Protein AF-A0A7S1F048-F1 (afdb_monomer)

Structure (mmCIF, N/CA/C/O backbone):
data_AF-A0A7S1F048-F1
#
_entry.id   AF-A0A7S1F048-F1
#
loop_
_atom_site.group_PDB
_atom_site.id
_atom_site.type_symbol
_atom_site.label_atom_id
_atom_site.label_alt_id
_atom_site.label_comp_id
_atom_site.label_asym_id
_atom_site.label_entity_id
_atom_site.label_seq_id
_atom_site.pdbx_PDB_ins_code
_atom_site.Cartn_x
_atom_site.Cartn_y
_atom_site.Cartn_z
_atom_site.occupancy
_atom_site.B_iso_or_equiv
_atom_site.auth_seq_id
_atom_site.auth_comp_id
_atom_site.auth_asym_id
_atom_site.auth_atom_id
_atom_site.pdbx_PDB_model_num
ATOM 1 N N . ALA A 1 1 ? 8.954 2.494 -10.268 1.00 71.12 1 ALA A N 1
ATOM 2 C CA . ALA A 1 1 ? 9.011 1.263 -11.072 1.00 71.12 1 ALA A CA 1
ATOM 3 C C . ALA A 1 1 ? 10.387 0.655 -10.894 1.00 71.12 1 ALA A C 1
ATOM 5 O O . ALA A 1 1 ? 11.340 1.423 -10.772 1.00 71.12 1 ALA A O 1
ATOM 6 N N . ASN A 1 2 ? 10.465 -0.675 -10.879 1.00 85.56 2 ASN A N 1
ATOM 7 C CA . ASN A 1 2 ? 11.680 -1.436 -10.598 1.00 85.56 2 ASN A CA 1
ATOM 8 C C . ASN A 1 2 ? 12.179 -1.269 -9.152 1.00 85.56 2 ASN A C 1
ATOM 10 O O . ASN A 1 2 ? 13.353 -0.993 -8.917 1.00 85.56 2 ASN A O 1
ATOM 14 N N . LEU A 1 3 ? 11.258 -1.388 -8.195 1.00 90.56 3 LEU A N 1
ATOM 15 C CA . LEU A 1 3 ? 11.547 -1.308 -6.762 1.00 90.56 3 LEU A CA 1
ATOM 16 C C . LEU A 1 3 ? 12.399 -2.492 -6.284 1.00 90.56 3 LEU A C 1
ATOM 18 O O . LEU A 1 3 ? 13.332 -2.288 -5.516 1.00 90.56 3 LEU A O 1
ATOM 22 N N . CYS A 1 4 ? 12.118 -3.710 -6.758 1.00 92.69 4 CYS A N 1
ATOM 23 C CA . CYS A 1 4 ? 12.865 -4.912 -6.366 1.00 92.69 4 CYS A CA 1
ATOM 24 C C . CYS A 1 4 ? 14.093 -5.202 -7.253 1.00 92.69 4 CYS A C 1
ATOM 26 O O . CYS A 1 4 ? 14.858 -6.116 -6.955 1.00 92.69 4 CYS A O 1
ATOM 28 N N . GLY A 1 5 ? 14.304 -4.449 -8.339 1.00 89.44 5 GLY A N 1
ATOM 29 C CA . GLY A 1 5 ? 15.486 -4.567 -9.203 1.00 89.44 5 GLY A CA 1
ATOM 30 C C . GLY A 1 5 ? 15.346 -5.457 -10.449 1.00 89.44 5 GLY A C 1
ATOM 31 O O . GLY A 1 5 ? 16.250 -5.427 -11.284 1.00 89.44 5 GLY A O 1
ATOM 32 N N . ASN A 1 6 ? 14.226 -6.169 -10.645 1.00 88.44 6 ASN A N 1
ATOM 33 C CA . ASN A 1 6 ? 14.027 -7.099 -11.773 1.00 88.44 6 ASN A CA 1
ATOM 34 C C . ASN A 1 6 ? 13.037 -6.602 -12.851 1.00 88.44 6 ASN A C 1
ATOM 36 O O . ASN A 1 6 ? 12.256 -7.362 -13.420 1.00 88.4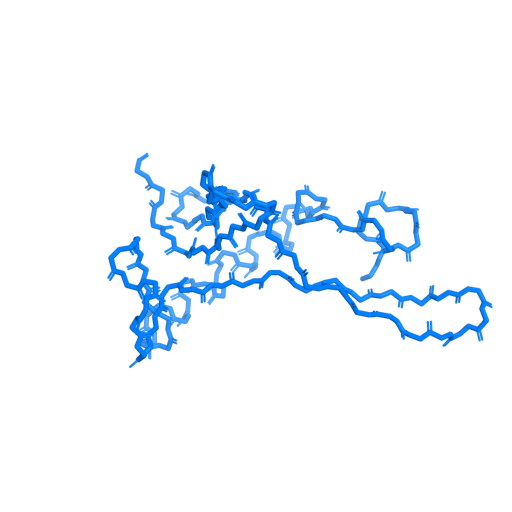4 6 ASN A O 1
ATOM 40 N N . GLY A 1 7 ? 13.054 -5.306 -13.157 1.00 88.00 7 GLY A N 1
ATOM 41 C CA . GLY A 1 7 ? 12.228 -4.696 -14.207 1.00 88.00 7 GLY A CA 1
ATOM 42 C C . GLY A 1 7 ? 10.803 -4.335 -13.776 1.00 88.00 7 GLY A C 1
ATOM 43 O O . GLY A 1 7 ? 10.059 -3.763 -14.566 1.00 88.00 7 GLY A O 1
ATOM 44 N N . GLY A 1 8 ? 10.428 -4.604 -12.523 1.00 92.06 8 GLY A N 1
ATOM 45 C CA . GLY A 1 8 ? 9.197 -4.126 -11.890 1.00 92.06 8 GLY A CA 1
ATOM 46 C C . GLY A 1 8 ? 7.992 -5.065 -11.970 1.00 92.06 8 GLY A C 1
ATOM 47 O O . GLY A 1 8 ? 7.016 -4.870 -11.247 1.00 92.06 8 GLY A O 1
ATOM 48 N N . GLY A 1 9 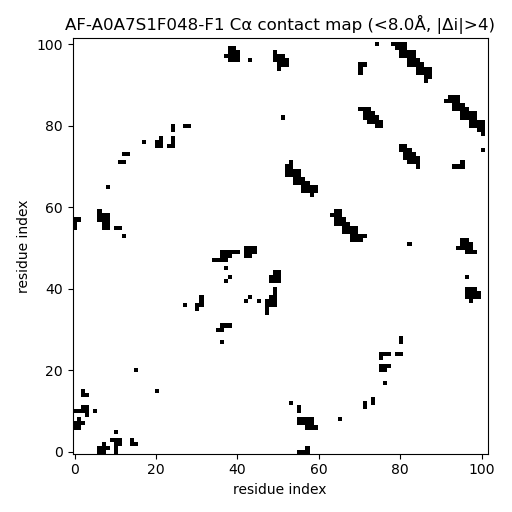? 8.047 -6.099 -12.813 1.00 92.19 9 GLY A N 1
ATOM 49 C CA . GLY A 1 9 ? 6.961 -7.081 -12.944 1.00 92.19 9 GLY A CA 1
ATOM 50 C C . GLY A 1 9 ? 6.772 -7.971 -11.719 1.00 92.19 9 GLY A C 1
ATOM 51 O O . GLY A 1 9 ? 5.704 -8.550 -11.536 1.00 92.19 9 GLY A O 1
ATOM 52 N N . ASP A 1 10 ? 7.785 -8.036 -10.866 1.00 92.38 10 ASP A N 1
ATOM 53 C CA . ASP A 1 10 ? 7.818 -8.720 -9.582 1.00 92.38 10 ASP A CA 1
ATOM 54 C C . ASP A 1 10 ? 7.887 -7.743 -8.398 1.00 92.38 10 ASP A C 1
ATOM 56 O O . ASP A 1 10 ? 8.100 -8.186 -7.273 1.00 92.38 10 ASP A O 1
ATOM 60 N N . ASP A 1 11 ? 7.668 -6.437 -8.627 1.00 94.44 11 ASP A N 1
ATOM 61 C CA . ASP A 1 11 ? 7.680 -5.449 -7.548 1.00 94.44 11 ASP A CA 1
ATOM 62 C C . ASP A 1 11 ? 6.689 -5.862 -6.446 1.00 94.44 11 ASP A C 1
ATOM 64 O O . ASP A 1 11 ? 5.534 -6.218 -6.713 1.00 94.44 11 ASP A O 1
ATOM 68 N N . SER A 1 12 ? 7.174 -5.824 -5.209 1.00 94.12 12 SER A N 1
ATOM 69 C CA . SER A 1 12 ? 6.436 -6.068 -3.972 1.00 94.12 12 SER A CA 1
ATOM 70 C C . SER A 1 12 ? 6.453 -4.790 -3.137 1.00 94.12 12 SER A C 1
ATOM 72 O O . SER A 1 12 ? 7.382 -3.978 -3.223 1.00 94.12 12 SER A O 1
ATOM 74 N N . ILE A 1 13 ? 5.427 -4.607 -2.300 1.00 94.75 13 ILE A N 1
ATOM 75 C CA . ILE A 1 13 ? 5.384 -3.453 -1.391 1.00 94.75 13 ILE A CA 1
ATOM 76 C C . ILE A 1 13 ? 6.494 -3.539 -0.329 1.00 94.75 13 ILE A C 1
ATOM 78 O O . ILE A 1 13 ? 6.934 -2.516 0.195 1.00 94.75 13 ILE A O 1
ATOM 82 N N . ALA A 1 14 ? 7.000 -4.745 -0.056 1.00 93.25 14 ALA A N 1
ATOM 83 C CA . ALA A 1 14 ? 8.118 -4.981 0.848 1.00 93.25 14 ALA A CA 1
ATOM 84 C C . ALA A 1 14 ? 9.460 -4.464 0.297 1.00 93.25 14 ALA A C 1
ATOM 86 O O . ALA A 1 14 ? 10.386 -4.245 1.072 1.00 93.25 14 ALA A O 1
ATOM 87 N N . CYS A 1 15 ? 9.569 -4.226 -1.016 1.00 94.81 15 CYS A N 1
ATOM 88 C CA . CYS A 1 15 ? 10.763 -3.637 -1.630 1.00 94.81 15 CYS A CA 1
ATOM 89 C C . CYS A 1 15 ? 10.822 -2.106 -1.513 1.00 94.81 15 CYS A C 1
ATOM 91 O O . CYS A 1 15 ? 11.788 -1.503 -1.977 1.00 94.81 15 CYS A O 1
ATOM 93 N N . LEU A 1 16 ? 9.806 -1.452 -0.932 1.00 93.94 16 LEU A N 1
ATOM 94 C CA . LEU A 1 16 ? 9.873 -0.017 -0.661 1.00 93.94 16 LEU A CA 1
ATOM 95 C C . LEU A 1 16 ? 11.003 0.272 0.334 1.00 93.94 16 LEU A C 1
ATOM 97 O O . LEU A 1 16 ? 10.998 -0.216 1.464 1.00 93.94 16 LEU A O 1
ATOM 101 N N . ASP A 1 17 ? 11.943 1.123 -0.066 1.00 92.00 17 ASP A N 1
ATOM 102 C CA . ASP A 1 17 ? 12.963 1.659 0.825 1.00 92.00 17 ASP A CA 1
ATOM 103 C C . ASP A 1 17 ? 12.349 2.622 1.858 1.00 92.00 17 ASP A C 1
ATOM 105 O O . ASP A 1 17 ? 11.156 2.953 1.841 1.00 92.00 17 ASP A O 1
ATOM 109 N N . SER A 1 18 ? 13.172 3.071 2.809 1.00 93.00 18 SER A N 1
ATOM 110 C CA . SER A 1 18 ? 12.697 3.806 3.987 1.00 93.00 18 SER A CA 1
ATOM 111 C C . SER A 1 18 ? 11.875 5.046 3.625 1.00 93.00 18 SER A C 1
ATOM 113 O O . SER A 1 18 ? 10.808 5.270 4.198 1.00 93.00 18 SER A O 1
ATOM 115 N N . THR A 1 19 ? 12.325 5.839 2.649 1.00 95.25 19 THR A N 1
ATOM 116 C CA . THR A 1 19 ? 11.682 7.117 2.316 1.00 95.25 19 THR A CA 1
ATOM 117 C C . THR A 1 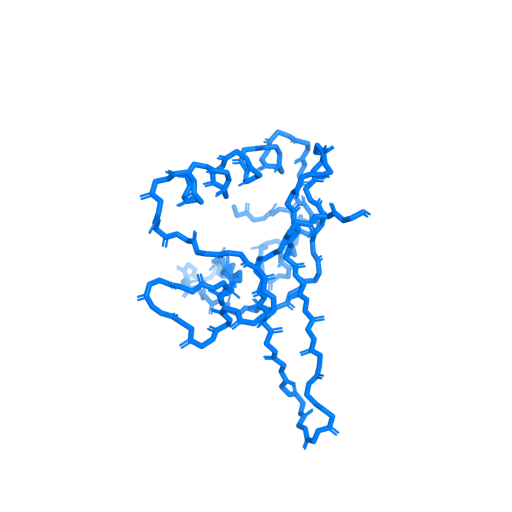19 ? 10.298 6.925 1.675 1.00 95.25 19 THR A C 1
ATOM 119 O O . THR A 1 19 ? 9.324 7.478 2.198 1.00 95.25 19 THR A O 1
ATOM 122 N N . PRO A 1 20 ? 10.133 6.137 0.596 1.00 94.75 20 PRO A N 1
ATOM 123 C CA . PRO A 1 20 ? 8.819 5.816 0.043 1.00 94.75 20 PRO A CA 1
ATOM 124 C C . PRO A 1 20 ? 7.899 5.085 1.016 1.00 94.75 20 PRO A C 1
ATOM 126 O O . PRO A 1 20 ? 6.704 5.378 1.017 1.00 94.75 20 PRO A O 1
ATOM 129 N N . SER A 1 21 ? 8.434 4.206 1.869 1.00 95.62 21 SER A N 1
ATOM 130 C CA . SER A 1 21 ? 7.641 3.511 2.889 1.00 95.62 21 SER A CA 1
ATOM 131 C C . SER A 1 21 ? 7.067 4.491 3.927 1.00 95.62 21 SER A C 1
ATOM 133 O O . SER A 1 21 ? 5.864 4.488 4.194 1.00 95.62 21 SER A O 1
ATOM 135 N N . HIS A 1 22 ? 7.869 5.445 4.421 1.00 97.06 22 HIS A N 1
ATOM 136 C CA . HIS A 1 22 ? 7.378 6.518 5.300 1.00 97.06 22 HIS A CA 1
ATOM 137 C C . HIS A 1 22 ? 6.351 7.424 4.618 1.00 97.06 22 HIS A C 1
ATOM 139 O O . HIS A 1 22 ? 5.386 7.864 5.248 1.00 97.06 22 HIS A O 1
ATOM 145 N N . ARG A 1 23 ? 6.561 7.730 3.334 1.00 97.19 23 ARG A N 1
ATOM 146 C CA . ARG A 1 23 ? 5.624 8.544 2.557 1.00 97.19 23 ARG A CA 1
ATOM 147 C C . ARG A 1 23 ? 4.288 7.826 2.370 1.00 97.19 23 ARG A C 1
ATOM 149 O O . ARG A 1 23 ? 3.249 8.471 2.480 1.00 97.19 23 ARG A O 1
ATOM 156 N N . LEU A 1 24 ? 4.303 6.517 2.118 1.00 96.44 24 LEU A N 1
ATOM 157 C CA . LEU A 1 24 ? 3.086 5.712 2.036 1.00 96.44 24 LEU A CA 1
ATOM 158 C C . LEU A 1 24 ? 2.300 5.775 3.350 1.00 96.44 24 LEU A C 1
ATOM 160 O O . LEU A 1 24 ? 1.116 6.102 3.332 1.00 96.44 24 LEU A O 1
ATOM 164 N N . GLU A 1 25 ? 2.966 5.560 4.484 1.00 97.69 25 GLU A N 1
ATOM 165 C CA . GLU A 1 25 ? 2.320 5.644 5.798 1.00 97.69 25 GLU A CA 1
ATOM 166 C C . GLU A 1 25 ? 1.734 7.037 6.077 1.00 97.69 25 GLU A C 1
ATOM 168 O O . GLU A 1 25 ? 0.617 7.160 6.574 1.00 97.69 25 GLU A O 1
ATOM 173 N N . TYR A 1 26 ? 2.448 8.101 5.696 1.00 98.12 26 TYR A N 1
ATOM 174 C CA . TYR A 1 26 ? 1.942 9.473 5.796 1.00 98.12 26 TYR A CA 1
ATOM 175 C C . TYR A 1 26 ? 0.701 9.718 4.920 1.00 98.12 26 TYR A C 1
ATOM 177 O O . TYR A 1 26 ? -0.225 10.423 5.330 1.00 98.12 26 TYR A O 1
ATOM 185 N N . HIS A 1 27 ? 0.654 9.149 3.715 1.00 98.06 27 HIS A N 1
ATOM 186 C CA . HIS A 1 27 ? -0.521 9.267 2.854 1.00 98.06 27 HIS A CA 1
ATOM 187 C C . HIS A 1 27 ? -1.725 8.506 3.405 1.00 98.06 27 HIS A C 1
ATOM 189 O O . HIS A 1 27 ? -2.833 9.038 3.347 1.00 98.06 27 HIS A O 1
ATOM 195 N N . ILE A 1 28 ? -1.514 7.319 3.980 1.00 97.75 28 ILE A N 1
ATOM 196 C CA . ILE A 1 28 ? -2.573 6.572 4.670 1.00 97.75 28 ILE A CA 1
ATOM 197 C C . ILE A 1 28 ? -3.154 7.425 5.802 1.00 97.75 28 ILE A C 1
ATO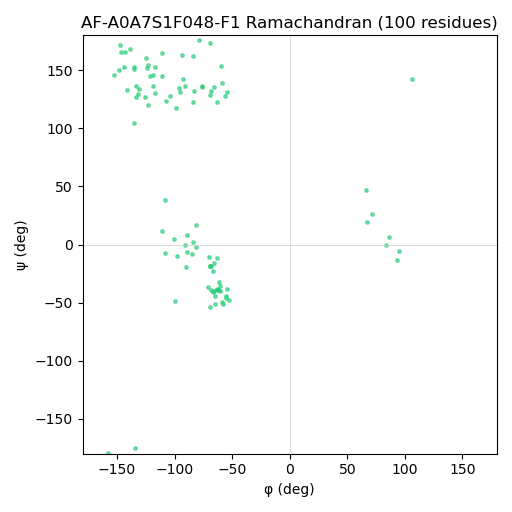M 199 O O . ILE A 1 28 ? -4.359 7.668 5.811 1.00 97.75 28 ILE A O 1
ATOM 203 N N . GLU A 1 29 ? -2.299 7.975 6.670 1.00 98.12 29 GLU A N 1
ATOM 204 C CA . GLU A 1 29 ? -2.711 8.890 7.744 1.00 98.12 29 GLU A CA 1
ATOM 205 C C . GLU A 1 29 ? -3.543 10.058 7.198 1.00 98.12 29 GLU A C 1
ATOM 207 O O . GLU A 1 29 ? -4.632 10.344 7.687 1.00 98.12 29 GLU A O 1
ATOM 212 N N . THR A 1 30 ? -3.072 10.704 6.129 1.00 98.31 30 THR A N 1
ATOM 213 C CA . THR A 1 30 ? -3.767 11.847 5.518 1.00 98.31 30 THR A CA 1
ATOM 214 C C . THR A 1 30 ? -5.160 11.461 5.003 1.00 98.31 30 THR A C 1
ATOM 216 O O . THR A 1 30 ? -6.120 12.228 5.140 1.00 98.31 30 THR A O 1
ATOM 219 N N . TYR A 1 31 ? -5.312 10.274 4.409 1.00 98.19 31 TYR A N 1
ATOM 220 C CA . TYR A 1 31 ? -6.613 9.794 3.941 1.00 98.19 31 TYR A CA 1
ATOM 221 C C . TYR A 1 31 ? -7.555 9.418 5.081 1.00 98.19 31 TYR A C 1
ATOM 223 O O . TYR A 1 31 ? -8.747 9.718 4.984 1.00 98.19 31 TYR A O 1
ATOM 231 N N . VAL A 1 32 ? -7.032 8.842 6.165 1.00 97.75 32 VAL A N 1
ATOM 232 C CA . VAL A 1 32 ? -7.822 8.567 7.370 1.00 97.75 32 VAL A CA 1
ATOM 233 C C . VAL A 1 32 ? -8.292 9.872 8.010 1.00 97.75 32 VAL A C 1
ATOM 235 O O . VAL A 1 32 ? -9.490 10.064 8.210 1.00 97.75 32 VAL A O 1
ATOM 238 N N . GLN A 1 33 ? -7.383 10.822 8.245 1.00 97.88 33 GLN A N 1
ATOM 239 C CA . GLN A 1 33 ? -7.704 12.116 8.858 1.00 97.88 33 GLN A CA 1
ATOM 240 C C . GLN A 1 33 ? -8.696 12.944 8.033 1.00 97.88 33 GLN A C 1
ATOM 242 O O . GLN A 1 33 ? -9.507 13.680 8.589 1.00 97.88 33 GLN A O 1
ATOM 247 N N . SER A 1 34 ? -8.653 12.824 6.703 1.00 97.94 34 SER A N 1
ATOM 248 C CA . SER A 1 34 ? -9.598 13.506 5.810 1.00 97.94 34 SER A CA 1
ATOM 249 C C . SER A 1 34 ? -10.929 12.768 5.620 1.00 97.94 34 SER A C 1
ATOM 251 O O . SER A 1 34 ? -11.766 13.233 4.845 1.00 97.94 34 SER A O 1
ATOM 253 N N . GLY A 1 35 ? -11.137 11.629 6.291 1.00 97.00 35 GLY A N 1
ATOM 254 C CA . GLY A 1 35 ? -12.357 10.827 6.182 1.00 97.00 35 GLY A CA 1
ATOM 255 C C . GLY A 1 35 ? -12.548 10.170 4.812 1.00 97.00 35 GLY A C 1
ATOM 256 O O . GLY A 1 35 ? -13.665 9.810 4.460 1.00 97.00 35 GLY A O 1
ATOM 257 N N . LYS A 1 36 ? -11.480 10.038 4.014 1.00 97.38 36 LYS A N 1
ATOM 258 C CA . LYS A 1 36 ? -11.504 9.397 2.685 1.00 97.38 36 LYS A CA 1
ATOM 259 C C . LYS A 1 36 ? -11.212 7.900 2.742 1.00 97.38 36 LYS A C 1
ATOM 261 O O . LYS A 1 36 ? -11.532 7.182 1.801 1.00 97.38 36 LYS A O 1
ATOM 266 N N . LEU A 1 37 ? -10.601 7.456 3.834 1.00 97.81 37 LEU A N 1
ATOM 267 C CA . LEU A 1 37 ? -10.266 6.072 4.128 1.00 97.81 37 LEU A CA 1
ATOM 268 C C . LEU A 1 37 ? -10.735 5.784 5.554 1.00 97.81 37 LEU A C 1
ATOM 270 O O . LEU A 1 37 ? -10.445 6.556 6.466 1.00 97.81 37 LEU A O 1
ATOM 274 N N . MET A 1 38 ? -11.474 4.697 5.747 1.00 98.12 38 MET A N 1
ATOM 275 C CA . MET A 1 38 ? -11.691 4.154 7.088 1.00 98.12 38 MET A CA 1
ATOM 276 C C . MET A 1 38 ? -10.632 3.086 7.355 1.00 98.12 38 MET A C 1
ATOM 278 O O . MET A 1 38 ? -9.997 2.592 6.430 1.00 98.12 38 MET A O 1
ATOM 282 N N . TYR A 1 39 ? -10.431 2.720 8.611 1.00 97.31 39 TYR A N 1
ATOM 283 C CA . TYR A 1 39 ? -9.535 1.632 8.989 1.00 97.31 39 TYR A CA 1
ATOM 284 C C . TYR A 1 39 ? -10.296 0.617 9.840 1.00 97.31 39 TYR A C 1
ATOM 286 O O . TYR A 1 39 ? -11.358 0.936 10.382 1.00 97.31 39 TYR A O 1
ATOM 294 N N . GLY A 1 40 ? -9.767 -0.599 9.930 1.00 96.81 40 GLY A N 1
ATOM 295 C CA . GLY A 1 40 ? -10.374 -1.682 10.696 1.00 96.81 40 GLY A CA 1
ATOM 296 C C . GLY A 1 40 ? -11.017 -2.746 9.817 1.00 96.81 40 GLY A C 1
ATOM 297 O O . GLY A 1 40 ? -11.642 -2.453 8.794 1.00 96.81 40 GLY A O 1
ATOM 298 N N . TYR A 1 41 ? -10.893 -3.999 10.245 1.00 94.56 41 TYR A N 1
ATOM 299 C CA . TYR A 1 41 ? -11.514 -5.154 9.592 1.00 94.56 41 TYR A CA 1
ATOM 300 C C . TYR A 1 41 ? -13.039 -5.004 9.411 1.00 94.56 41 TYR A C 1
ATOM 302 O O . TYR A 1 41 ? -13.601 -5.346 8.373 1.00 94.56 41 TYR A O 1
ATOM 310 N N . ASP A 1 42 ? -13.732 -4.423 10.391 1.00 96.19 42 ASP A N 1
ATOM 311 C CA . ASP A 1 42 ? -15.184 -4.219 10.349 1.00 96.19 42 ASP A CA 1
ATOM 312 C C . ASP A 1 42 ? -15.628 -3.153 9.328 1.00 96.19 42 ASP A C 1
ATOM 314 O O . ASP A 1 42 ? -16.819 -3.030 9.036 1.00 96.19 42 ASP A O 1
ATOM 318 N N . LYS A 1 43 ? -14.685 -2.386 8.762 1.00 97.50 43 LYS A N 1
ATOM 319 C CA . LYS A 1 43 ? -14.941 -1.335 7.765 1.00 97.50 43 LYS A CA 1
ATOM 320 C C . LYS A 1 43 ? -14.645 -1.759 6.329 1.00 97.50 43 LYS A C 1
ATOM 322 O O . LYS A 1 43 ? -14.788 -0.927 5.433 1.00 97.50 43 LYS A O 1
ATOM 327 N N . ILE A 1 44 ? -14.287 -3.021 6.077 1.00 94.81 44 ILE A N 1
ATOM 328 C CA . ILE A 1 44 ? -13.905 -3.501 4.735 1.00 94.81 44 ILE A CA 1
ATOM 329 C C . ILE A 1 44 ? -15.001 -3.210 3.703 1.00 94.81 44 ILE A C 1
ATOM 331 O O . ILE A 1 44 ? -14.718 -2.666 2.641 1.00 94.81 44 ILE A O 1
ATOM 335 N N . ALA A 1 45 ? -16.257 -3.504 4.042 1.00 94.44 45 ALA A N 1
ATOM 336 C CA . ALA A 1 45 ? -17.407 -3.308 3.155 1.00 94.44 45 ALA A CA 1
ATOM 337 C C . ALA A 1 45 ? -18.059 -1.909 3.257 1.00 94.44 45 ALA A C 1
ATOM 339 O O . ALA A 1 45 ? -19.144 -1.697 2.720 1.00 94.44 45 ALA A O 1
ATOM 340 N N . SER A 1 46 ? -17.455 -0.964 3.989 1.00 97.00 46 SER A N 1
ATOM 341 C CA . SER A 1 46 ? -18.003 0.393 4.154 1.00 97.00 46 SER A CA 1
ATOM 342 C C . SER A 1 46 ? -17.614 1.321 2.995 1.00 97.00 46 SER A C 1
ATOM 344 O O . SER A 1 46 ? -16.664 1.056 2.259 1.00 97.00 46 SER A O 1
ATOM 346 N N . HIS A 1 47 ? -18.329 2.443 2.845 1.00 94.00 47 HIS A N 1
ATOM 347 C CA . HIS A 1 47 ? -18.020 3.481 1.854 1.00 94.00 47 HIS A CA 1
ATOM 348 C C . HIS A 1 47 ? -18.109 4.890 2.478 1.00 94.00 47 HIS A C 1
ATOM 350 O O . HIS A 1 47 ? -19.223 5.379 2.681 1.00 94.00 47 HIS A O 1
ATOM 356 N N . PRO A 1 48 ? -16.976 5.564 2.770 1.00 96.06 48 PRO A N 1
ATOM 357 C CA . PRO A 1 48 ? -15.593 5.073 2.668 1.00 96.06 48 PRO A CA 1
ATOM 358 C C . PRO A 1 48 ? -15.358 3.838 3.550 1.00 96.06 48 PRO A C 1
ATOM 360 O O . PRO A 1 48 ? -16.062 3.632 4.531 1.00 96.06 48 PRO A O 1
ATOM 363 N N . GLY A 1 49 ? -14.399 2.997 3.178 1.00 97.62 49 GLY A N 1
ATOM 364 C CA . GLY A 1 49 ? -14.097 1.740 3.868 1.00 97.62 49 GLY A CA 1
ATOM 365 C C . GLY A 1 49 ? -12.607 1.563 4.079 1.00 97.62 49 GLY A C 1
ATOM 366 O O . GLY A 1 49 ? -11.836 2.469 3.766 1.00 97.62 49 GLY A O 1
ATOM 367 N N . SER A 1 50 ? -12.219 0.410 4.614 1.00 97.75 50 SER A N 1
ATOM 368 C CA . SER A 1 50 ? -10.815 0.041 4.832 1.00 97.75 50 SER A CA 1
ATOM 369 C C . SER A 1 50 ? -10.229 -0.841 3.743 1.00 97.75 50 SER A C 1
ATOM 371 O O . SER A 1 50 ? -9.015 -1.033 3.729 1.00 97.75 50 SER A O 1
ATOM 373 N N . ALA A 1 51 ? -11.055 -1.351 2.822 1.00 96.25 51 A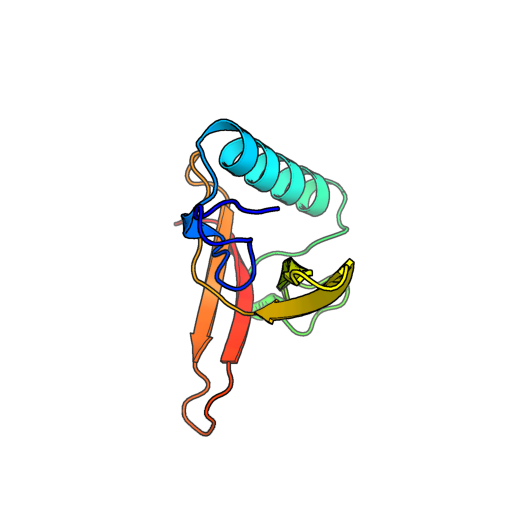LA A N 1
ATOM 374 C CA . ALA A 1 51 ? -10.586 -2.143 1.694 1.00 96.25 51 ALA A CA 1
ATOM 375 C C . ALA A 1 51 ? -9.552 -1.361 0.872 1.00 96.25 51 ALA A C 1
ATOM 377 O O . ALA A 1 51 ? -9.797 -0.233 0.438 1.00 96.25 51 ALA A O 1
ATOM 378 N N . ALA A 1 52 ? -8.400 -1.980 0.641 1.00 95.69 52 ALA A N 1
ATOM 379 C CA . ALA A 1 52 ? -7.304 -1.399 -0.117 1.00 95.69 52 ALA A CA 1
ATOM 380 C C . ALA A 1 52 ? -6.614 -2.485 -0.942 1.00 95.69 52 ALA A C 1
ATOM 382 O O . ALA A 1 52 ? -6.622 -3.651 -0.574 1.00 95.69 52 ALA A O 1
ATOM 383 N N . VAL A 1 53 ? -6.004 -2.101 -2.058 1.00 94.06 53 VAL A N 1
ATOM 384 C CA . VAL A 1 53 ? -5.183 -2.987 -2.892 1.00 94.06 53 VAL A CA 1
ATOM 385 C C . VAL A 1 53 ? -3.912 -2.255 -3.284 1.00 94.06 53 VAL A C 1
ATOM 387 O O . VAL A 1 53 ? -3.912 -1.027 -3.409 1.00 94.06 53 VAL A O 1
ATOM 390 N N . VAL A 1 54 ? -2.834 -3.001 -3.503 1.00 94.44 54 VAL A N 1
ATOM 391 C CA . VAL A 1 54 ? -1.605 -2.446 -4.067 1.00 94.44 54 VAL A CA 1
ATOM 392 C C . VAL A 1 54 ? -1.643 -2.627 -5.574 1.00 94.44 54 VAL A C 1
ATOM 394 O O . VAL A 1 54 ? -2.125 -3.637 -6.088 1.00 94.44 54 VAL A O 1
ATOM 397 N N . VAL A 1 55 ? -1.137 -1.632 -6.291 1.00 94.62 55 VAL A N 1
ATOM 398 C CA . VAL A 1 55 ? -0.947 -1.705 -7.733 1.00 94.62 55 VAL A CA 1
ATOM 399 C C . VAL A 1 55 ? 0.537 -1.596 -8.040 1.00 94.62 55 VAL A C 1
ATOM 401 O O . VAL A 1 55 ? 1.210 -0.685 -7.558 1.00 94.62 55 VAL A O 1
ATOM 404 N N . ARG A 1 56 ? 1.040 -2.517 -8.862 1.00 93.50 56 ARG A N 1
ATOM 405 C CA . ARG A 1 56 ? 2.345 -2.376 -9.512 1.00 93.50 56 ARG A CA 1
ATOM 406 C C . ARG A 1 56 ? 2.165 -2.166 -11.002 1.00 93.50 56 ARG A C 1
ATOM 408 O O . ARG A 1 56 ? 1.264 -2.739 -11.620 1.00 93.50 56 ARG A O 1
ATOM 415 N N . GLU A 1 57 ? 3.049 -1.354 -11.558 1.00 95.00 57 GLU A N 1
ATOM 416 C CA . GLU A 1 57 ? 3.102 -1.035 -12.977 1.00 95.00 57 GLU A CA 1
ATOM 417 C C . GLU A 1 57 ? 4.530 -1.209 -13.475 1.00 95.00 57 GLU A C 1
ATOM 419 O O . GLU A 1 57 ? 5.482 -0.750 -12.836 1.00 95.00 57 GLU A O 1
ATOM 424 N N . TRP A 1 58 ? 4.674 -1.871 -14.618 1.00 95.12 58 TRP A N 1
ATOM 425 C CA . TRP A 1 58 ? 5.970 -2.115 -15.239 1.00 95.12 58 TRP A CA 1
ATOM 426 C C . TRP A 1 58 ? 5.857 -2.118 -16.756 1.00 95.12 58 TRP A C 1
ATOM 428 O O . TRP A 1 58 ? 4.761 -2.194 -17.314 1.00 95.12 58 TRP A O 1
ATOM 438 N N . GLN A 1 59 ? 7.009 -2.030 -17.411 1.00 95.12 59 GLN A N 1
ATOM 439 C CA . GLN A 1 59 ? 7.121 -2.031 -18.860 1.00 95.12 59 GLN A CA 1
ATOM 440 C C . GLN A 1 59 ? 7.956 -3.236 -19.302 1.00 95.12 59 GLN A C 1
ATOM 442 O O . GLN A 1 59 ? 8.977 -3.531 -18.680 1.00 95.12 59 GLN A O 1
ATOM 447 N N . ASP A 1 60 ? 7.532 -3.946 -20.349 1.00 92.75 60 ASP A N 1
ATOM 448 C CA . ASP A 1 60 ? 8.370 -4.980 -20.969 1.00 92.75 60 ASP A CA 1
ATOM 449 C C . ASP A 1 60 ? 9.437 -4.377 -21.905 1.00 92.75 60 ASP A C 1
ATOM 451 O O . ASP A 1 60 ? 9.484 -3.172 -22.159 1.00 92.75 60 ASP A O 1
ATOM 455 N N . SER A 1 61 ? 10.301 -5.231 -22.457 1.00 91.94 61 SER A N 1
ATOM 456 C CA . SER A 1 61 ? 11.353 -4.820 -23.397 1.00 91.94 61 SER A CA 1
ATOM 457 C C . SER A 1 61 ? 10.830 -4.286 -24.736 1.00 91.94 61 SER A C 1
ATOM 459 O O . SER A 1 61 ? 11.581 -3.643 -25.466 1.00 91.94 61 SER A O 1
ATOM 461 N N . SER A 1 62 ? 9.561 -4.540 -25.064 1.00 95.94 62 SER A N 1
ATOM 462 C CA . SER A 1 62 ? 8.893 -4.035 -26.269 1.00 95.94 62 SER A CA 1
ATOM 463 C C . SER A 1 62 ? 8.197 -2.692 -26.026 1.00 95.94 62 SER A C 1
ATOM 465 O O . SER A 1 62 ? 7.614 -2.126 -26.949 1.00 95.94 62 SER A O 1
ATOM 467 N N . GLY A 1 63 ? 8.265 -2.161 -24.802 1.00 93.94 63 GLY A N 1
ATOM 468 C CA . GLY A 1 63 ? 7.652 -0.896 -24.424 1.00 93.94 63 GLY A CA 1
ATOM 469 C C . GLY A 1 63 ? 6.183 -1.006 -23.999 1.00 93.94 63 GLY A C 1
ATOM 470 O O . GLY A 1 63 ? 5.556 0.030 -23.761 1.00 93.94 63 GLY A O 1
ATOM 471 N N . ASN A 1 64 ? 5.627 -2.214 -23.872 1.00 95.62 64 ASN A N 1
ATOM 472 C CA . ASN A 1 64 ? 4.245 -2.409 -23.433 1.00 95.62 64 ASN A CA 1
ATOM 473 C C . ASN A 1 64 ? 4.131 -2.203 -21.922 1.00 95.62 64 ASN A C 1
ATOM 475 O O . ASN A 1 64 ? 4.943 -2.728 -21.162 1.00 95.62 64 ASN A O 1
ATOM 479 N N . TRP A 1 65 ? 3.103 -1.474 -21.489 1.00 95.12 65 TRP A N 1
ATOM 480 C CA . TRP A 1 65 ? 2.810 -1.259 -20.074 1.00 95.12 65 TRP A CA 1
ATOM 481 C C . TRP A 1 65 ? 1.860 -2.317 -1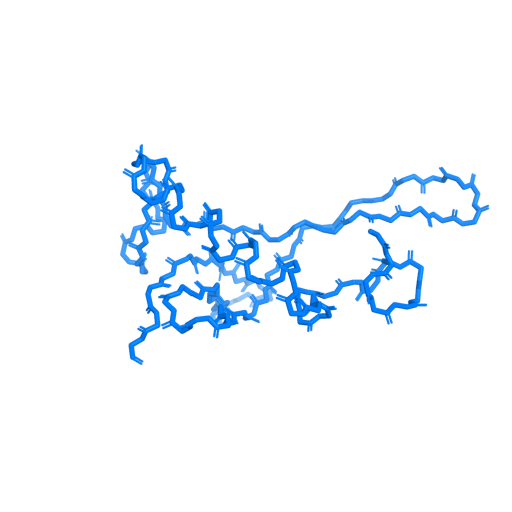9.529 1.00 95.12 65 TRP A C 1
ATOM 483 O O . TRP A 1 65 ? 0.829 -2.620 -20.130 1.00 95.12 65 TRP A O 1
ATOM 493 N N . PHE A 1 66 ? 2.181 -2.810 -18.341 1.00 95.75 66 PHE A N 1
ATOM 494 C CA . PHE A 1 66 ? 1.386 -3.778 -17.606 1.00 95.75 66 PHE A CA 1
ATOM 495 C C . PHE A 1 66 ? 1.047 -3.237 -16.228 1.00 95.75 66 PHE A C 1
ATOM 497 O O . PHE A 1 66 ? 1.792 -2.453 -15.637 1.00 95.75 66 PHE A O 1
ATOM 504 N N . ARG A 1 67 ? -0.092 -3.696 -15.715 1.00 95.69 67 ARG A N 1
ATOM 505 C CA . ARG A 1 67 ? -0.583 -3.375 -14.383 1.00 95.69 67 ARG A CA 1
ATOM 506 C C . ARG A 1 67 ? -1.039 -4.651 -13.703 1.00 95.69 67 ARG A C 1
ATOM 508 O O . ARG A 1 67 ? -1.736 -5.460 -14.313 1.00 95.69 67 ARG A O 1
ATOM 515 N N . TRP A 1 68 ? -0.686 -4.800 -12.435 1.00 93.94 68 TRP A N 1
ATOM 516 C CA . TRP A 1 68 ? -1.147 -5.904 -11.605 1.00 93.94 68 TRP A CA 1
ATOM 517 C C . TRP A 1 68 ? -1.617 -5.377 -10.256 1.00 93.94 68 TRP A C 1
ATOM 519 O O . TRP A 1 68 ? -0.889 -4.646 -9.582 1.00 93.94 68 TRP A O 1
ATOM 529 N N . PHE A 1 69 ? -2.843 -5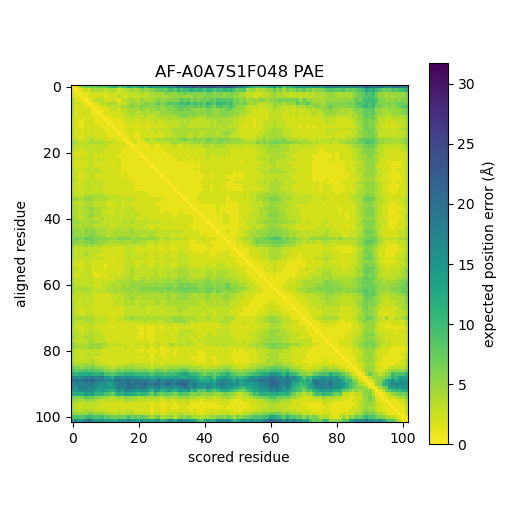.743 -9.889 1.00 93.38 69 PHE A N 1
ATOM 530 C CA . PHE A 1 69 ? -3.409 -5.464 -8.576 1.00 93.38 69 PHE A CA 1
ATOM 531 C C . PHE A 1 69 ? -3.182 -6.675 -7.689 1.00 93.38 69 PHE A C 1
ATOM 533 O O . PHE A 1 69 ? -3.455 -7.803 -8.098 1.00 93.38 69 PHE A O 1
ATOM 540 N N . TYR A 1 70 ? -2.671 -6.444 -6.491 1.00 91.75 70 TYR A N 1
ATOM 541 C CA . TYR A 1 70 ? -2.343 -7.516 -5.572 1.00 91.75 70 TYR A CA 1
ATOM 542 C C . TYR A 1 70 ? -2.537 -7.102 -4.123 1.00 91.75 70 TYR A C 1
ATOM 544 O O . TYR A 1 70 ? -2.805 -5.946 -3.780 1.00 91.75 70 TYR A O 1
ATOM 552 N N . CYS A 1 71 ? -2.411 -8.123 -3.296 1.00 91.50 71 CYS A N 1
ATOM 553 C CA . CYS A 1 71 ? -2.631 -8.106 -1.878 1.00 91.50 71 CYS A CA 1
ATOM 554 C C . CYS A 1 71 ? -1.379 -8.643 -1.196 1.00 91.50 71 CYS A C 1
ATOM 556 O O . CYS A 1 71 ? -0.893 -9.710 -1.564 1.00 91.50 71 CYS A O 1
ATOM 558 N N . GLU A 1 72 ? -0.838 -7.898 -0.242 1.00 92.69 72 GLU A N 1
ATOM 559 C CA . GLU A 1 72 ? 0.364 -8.281 0.490 1.00 92.69 72 GLU A CA 1
ATOM 560 C C . GLU A 1 72 ? 0.333 -7.630 1.873 1.00 92.69 72 GLU A C 1
ATOM 562 O O . GLU A 1 72 ? -0.166 -6.514 2.023 1.00 92.69 72 GLU A O 1
ATOM 567 N N . ASN A 1 73 ? 0.865 -8.325 2.879 1.00 95.25 73 ASN A N 1
ATOM 568 C CA . ASN A 1 73 ? 1.045 -7.735 4.198 1.00 95.25 73 ASN A CA 1
ATOM 569 C C . ASN A 1 73 ? 2.127 -6.649 4.144 1.00 95.25 73 ASN A C 1
ATOM 571 O O . ASN A 1 73 ? 3.227 -6.882 3.644 1.00 95.25 73 ASN A O 1
ATOM 575 N N . TRP A 1 74 ? 1.844 -5.483 4.716 1.00 96.12 74 TRP A N 1
ATOM 576 C CA . TRP A 1 74 ? 2.811 -4.397 4.847 1.00 96.12 74 TRP A CA 1
ATOM 577 C C . TRP A 1 74 ? 2.650 -3.693 6.185 1.00 96.12 74 TRP A C 1
ATOM 579 O O . TRP A 1 74 ? 1.544 -3.306 6.557 1.00 96.12 74 TRP A O 1
ATOM 589 N N . ASN A 1 75 ? 3.769 -3.476 6.871 1.00 96.88 75 ASN A N 1
ATOM 590 C CA . ASN A 1 75 ? 3.817 -2.702 8.103 1.00 96.88 75 ASN A CA 1
ATOM 591 C C . ASN A 1 75 ? 4.478 -1.352 7.829 1.00 96.88 75 ASN A C 1
ATOM 593 O O . ASN A 1 75 ? 5.619 -1.288 7.365 1.00 96.88 75 ASN A O 1
ATOM 597 N N . GLY A 1 76 ? 3.763 -0.278 8.154 1.00 96.06 76 GLY A N 1
ATOM 598 C CA . GLY A 1 76 ? 4.289 1.075 8.145 1.00 96.06 76 GLY A CA 1
ATOM 599 C C . GLY A 1 76 ? 5.485 1.235 9.089 1.00 96.06 76 GLY A C 1
ATOM 600 O O . GLY A 1 76 ? 5.466 0.698 10.201 1.00 96.06 76 GLY A O 1
ATOM 601 N N . PRO A 1 77 ? 6.533 1.967 8.674 1.00 96.12 77 PRO A N 1
ATOM 602 C CA . PRO A 1 77 ? 7.779 2.091 9.429 1.00 96.12 77 PRO A CA 1
ATOM 603 C C . PRO A 1 77 ? 7.660 2.888 10.738 1.00 96.12 77 PRO A C 1
ATOM 605 O O . PRO A 1 77 ? 8.535 2.768 11.592 1.00 96.12 77 PRO A O 1
ATOM 608 N N . LYS A 1 78 ? 6.614 3.705 10.930 1.00 95.38 78 LYS A N 1
ATOM 609 C CA . LYS A 1 78 ? 6.309 4.360 12.216 1.00 95.38 78 LYS A CA 1
ATOM 610 C C . LYS A 1 78 ? 5.493 3.466 13.149 1.00 95.38 78 LYS A C 1
ATOM 612 O O . LYS A 1 78 ? 5.293 3.848 14.298 1.00 95.38 78 LYS A O 1
ATOM 617 N N . GLY A 1 79 ? 5.020 2.317 12.667 1.00 95.19 79 GLY A N 1
ATOM 618 C CA . GLY A 1 79 ? 4.199 1.400 13.445 1.00 95.19 79 GLY A CA 1
ATOM 619 C C . GLY A 1 79 ? 2.786 1.917 13.710 1.00 95.19 79 GLY A C 1
ATOM 620 O O . GLY A 1 79 ? 2.207 1.561 14.727 1.00 95.19 79 GLY A O 1
ATOM 621 N N . VAL A 1 80 ? 2.240 2.789 12.852 1.00 96.88 80 VAL A N 1
ATOM 622 C CA . VAL A 1 80 ? 0.873 3.313 13.027 1.00 96.88 80 VAL A CA 1
ATOM 623 C C . VAL A 1 80 ? -0.105 2.567 12.131 1.00 96.88 80 VAL A C 1
ATOM 625 O O . VAL A 1 80 ? -1.141 2.110 12.605 1.00 96.88 80 VAL A O 1
ATOM 628 N N . TRP A 1 81 ? 0.229 2.407 10.849 1.00 97.94 81 TRP A N 1
ATOM 629 C CA . TRP A 1 81 ? -0.670 1.818 9.852 1.00 97.94 81 TRP A CA 1
ATOM 630 C C . TRP A 1 81 ? -0.095 0.547 9.247 1.00 97.94 81 TRP A C 1
ATOM 632 O O . TRP A 1 81 ? 1.113 0.448 9.026 1.00 97.94 81 TRP A O 1
ATOM 642 N N . ALA A 1 82 ? -0.958 -0.409 8.930 1.00 97.38 82 ALA A N 1
ATOM 643 C CA . ALA A 1 82 ? -0.604 -1.608 8.188 1.00 97.38 82 ALA A CA 1
ATOM 644 C C . ALA A 1 82 ? -1.638 -1.911 7.101 1.00 97.38 82 ALA A C 1
ATOM 646 O O . ALA A 1 82 ? -2.811 -1.552 7.218 1.00 97.38 82 ALA A O 1
ATOM 647 N N . LEU A 1 83 ? -1.177 -2.584 6.048 1.00 97.19 83 LEU A N 1
ATOM 648 C CA . LEU A 1 83 ? -2.021 -3.285 5.092 1.00 97.19 83 LEU A CA 1
ATOM 649 C C . LEU A 1 83 ? -2.007 -4.758 5.488 1.00 97.19 83 LEU A C 1
ATOM 651 O O . LEU A 1 83 ? -0.954 -5.394 5.463 1.00 97.19 83 LEU A O 1
ATOM 655 N N . TYR A 1 84 ? -3.165 -5.286 5.850 1.00 96.25 84 TYR A N 1
ATOM 656 C CA . TYR A 1 84 ? -3.330 -6.698 6.155 1.00 96.25 84 TYR A CA 1
ATOM 657 C C . TYR A 1 84 ? -3.854 -7.420 4.932 1.00 96.25 84 TYR A C 1
ATOM 659 O O . TYR A 1 84 ? -4.799 -6.946 4.310 1.00 96.25 84 TYR A O 1
ATOM 667 N N . PHE A 1 85 ? -3.268 -8.569 4.622 1.00 93.81 85 PHE A N 1
ATOM 668 C CA . PHE A 1 85 ? -3.810 -9.551 3.700 1.00 93.81 85 PHE A CA 1
ATOM 669 C C . PHE A 1 85 ? -4.376 -10.719 4.498 1.00 93.81 85 PHE A C 1
ATOM 671 O O . PHE A 1 85 ? -3.683 -11.308 5.331 1.00 93.81 85 PHE A O 1
ATOM 678 N N . GLN A 1 86 ? -5.624 -11.070 4.212 1.00 90.31 86 GLN A N 1
ATOM 679 C CA . GLN A 1 86 ? -6.259 -12.253 4.764 1.00 90.31 86 GLN A CA 1
ATOM 680 C C . GLN A 1 86 ? -6.741 -13.150 3.630 1.00 90.31 86 GLN A C 1
ATOM 682 O O . GLN A 1 86 ? -7.554 -12.740 2.800 1.00 90.31 86 GLN A O 1
ATOM 687 N N . GLU A 1 87 ? -6.223 -14.377 3.612 1.00 86.62 87 GLU A N 1
ATOM 688 C CA . GLU A 1 87 ? -6.696 -15.432 2.721 1.00 86.62 87 GLU A CA 1
ATOM 689 C C . GLU A 1 87 ? -8.128 -15.817 3.087 1.00 86.62 87 GLU A C 1
ATOM 691 O O . GLU A 1 87 ? -8.476 -15.987 4.261 1.00 86.62 87 GLU A O 1
ATOM 696 N N . GLU A 1 88 ? -8.967 -15.971 2.071 1.00 79.88 88 GLU A N 1
ATOM 697 C CA . GLU A 1 88 ? -10.294 -16.530 2.236 1.00 79.88 88 GLU A CA 1
ATOM 698 C C . GLU A 1 88 ? -10.177 -18.058 2.202 1.00 79.88 88 GLU A C 1
ATOM 700 O O . GLU A 1 88 ? -9.676 -18.645 1.250 1.00 79.88 88 GLU A O 1
ATOM 705 N N . THR A 1 89 ? -10.641 -18.731 3.254 1.00 74.44 89 THR A N 1
ATOM 706 C CA . THR A 1 89 ? -10.408 -20.172 3.470 1.00 74.44 89 THR A CA 1
ATOM 707 C C . THR A 1 89 ? -11.021 -21.093 2.407 1.00 74.44 89 THR A C 1
ATOM 709 O O . THR A 1 89 ? -10.735 -22.290 2.392 1.00 74.44 89 THR A O 1
ATOM 712 N N . SER A 1 90 ? -11.882 -20.564 1.538 1.00 70.38 90 SER A N 1
ATOM 713 C CA . SER A 1 90 ? -12.635 -21.299 0.521 1.00 70.38 90 SER A CA 1
ATOM 714 C C . SER A 1 90 ? -12.156 -21.050 -0.914 1.00 70.38 90 SER A C 1
ATOM 716 O O . SER A 1 90 ? -12.641 -21.716 -1.831 1.00 70.38 90 SER A O 1
ATOM 718 N N . THR A 1 91 ? -11.227 -20.116 -1.137 1.00 67.44 91 THR A N 1
ATOM 719 C CA . THR A 1 91 ? -10.761 -19.718 -2.472 1.00 67.44 91 THR A CA 1
ATOM 720 C C . THR A 1 91 ? -9.240 -19.528 -2.484 1.00 67.44 91 THR A C 1
ATOM 722 O O . THR A 1 91 ? -8.589 -19.493 -1.449 1.00 67.44 91 THR A O 1
ATOM 725 N N . THR A 1 92 ? -8.634 -19.393 -3.668 1.00 64.19 92 THR A N 1
ATOM 726 C CA . THR A 1 92 ? -7.256 -18.868 -3.791 1.00 64.19 92 THR A CA 1
ATOM 727 C C . THR A 1 92 ? -7.232 -17.335 -3.736 1.00 64.19 92 THR A C 1
ATOM 729 O O . THR A 1 92 ? -6.298 -16.707 -4.233 1.00 64.19 92 THR A O 1
ATOM 732 N N . SER A 1 93 ? -8.307 -16.717 -3.250 1.00 73.19 93 SER A N 1
ATOM 733 C CA . SER A 1 93 ? -8.481 -15.274 -3.169 1.00 73.19 93 SER A CA 1
ATOM 734 C C . SER A 1 93 ? -8.452 -14.836 -1.711 1.00 73.19 93 SER A C 1
ATOM 736 O O . SER A 1 93 ? -8.533 -15.630 -0.779 1.00 73.19 93 SER A O 1
ATOM 738 N N . GLY A 1 94 ? -8.279 -13.543 -1.509 1.00 85.12 94 GLY A N 1
ATOM 739 C CA . GLY A 1 94 ? -8.327 -12.937 -0.195 1.00 85.12 94 GLY A CA 1
ATOM 740 C C . GLY A 1 94 ? -8.630 -11.462 -0.341 1.00 85.12 94 GLY A C 1
ATOM 741 O O . GLY A 1 94 ? -8.806 -10.952 -1.452 1.00 85.12 94 GLY A O 1
ATOM 742 N N . TYR A 1 95 ? -8.691 -10.773 0.783 1.00 89.94 95 TYR A N 1
ATOM 743 C CA . TYR A 1 95 ? -8.931 -9.339 0.820 1.00 89.94 95 TYR A CA 1
ATOM 744 C C . TYR A 1 95 ? -7.803 -8.643 1.558 1.00 89.94 95 TYR A C 1
ATOM 746 O O . TYR A 1 95 ? -7.140 -9.227 2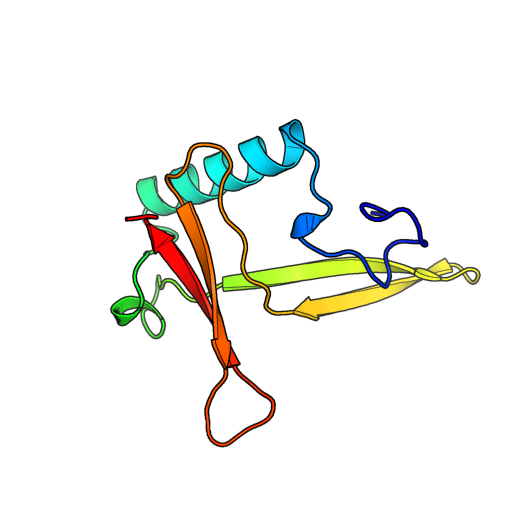.420 1.00 89.94 95 TYR A O 1
ATOM 754 N N . CYS A 1 96 ? -7.611 -7.372 1.211 1.00 95.06 96 CYS A N 1
ATOM 755 C CA . CYS A 1 96 ? -6.706 -6.507 1.933 1.00 95.06 96 CYS A CA 1
ATOM 756 C C . CYS A 1 96 ? -7.402 -5.289 2.488 1.00 95.06 96 CYS A C 1
ATOM 758 O O . CYS A 1 96 ? -8.330 -4.741 1.886 1.00 95.06 96 CYS A O 1
ATOM 760 N N . TYR A 1 97 ? -6.931 -4.873 3.654 1.00 97.00 97 TYR A N 1
ATOM 761 C CA . TYR A 1 97 ? -7.506 -3.751 4.362 1.00 97.00 97 TYR A CA 1
ATOM 762 C C . TYR A 1 97 ? -6.468 -2.996 5.175 1.00 97.00 97 TYR A C 1
ATOM 764 O O . TYR A 1 97 ? -5.479 -3.563 5.641 1.00 97.00 97 TYR A O 1
ATOM 772 N N . ILE A 1 98 ? -6.711 -1.699 5.327 1.00 97.88 98 ILE A N 1
ATOM 773 C CA . ILE A 1 98 ? -5.922 -0.834 6.194 1.00 97.88 98 ILE A CA 1
ATOM 774 C C . ILE A 1 98 ? -6.434 -0.953 7.627 1.00 97.88 98 ILE A C 1
ATOM 776 O O . ILE A 1 98 ? -7.635 -0.838 7.886 1.00 97.88 98 ILE A O 1
ATOM 780 N N . ASP A 1 99 ? -5.519 -1.145 8.567 1.00 97.69 99 ASP A N 1
ATOM 781 C CA . ASP A 1 99 ? -5.812 -1.107 9.998 1.00 97.69 99 ASP A CA 1
ATOM 782 C C . ASP A 1 99 ? -4.654 -0.468 10.774 1.00 97.69 99 ASP A C 1
ATOM 784 O O . ASP A 1 99 ? -3.554 -0.274 10.244 1.00 97.69 99 ASP A O 1
ATOM 788 N N . GLN A 1 100 ? -4.916 -0.111 12.028 1.00 96.00 100 GLN A N 1
ATOM 789 C CA . GLN A 1 100 ? -3.881 0.345 12.946 1.00 96.00 100 GLN A CA 1
ATOM 790 C C . GLN A 1 100 ? -3.061 -0.842 13.449 1.00 96.00 100 GLN A C 1
ATOM 792 O O . GLN A 1 100 ? -3.617 -1.875 13.831 1.00 96.00 100 GLN A O 1
ATOM 797 N N . GLN A 1 101 ? -1.740 -0.677 13.493 1.00 89.06 101 GLN A N 1
ATOM 798 C CA . GLN A 1 101 ? -0.875 -1.638 14.173 1.00 89.06 101 GLN A CA 1
ATOM 799 C C . GLN A 1 101 ? -1.134 -1.539 15.685 1.00 89.06 101 GLN A C 1
ATOM 801 O O . GLN A 1 101 ? -1.155 -0.441 16.243 1.00 89.06 101 GLN A O 1
ATOM 806 N N . ARG A 1 102 ? -1.400 -2.681 16.326 1.00 66.75 102 ARG A N 1
ATOM 807 C CA . ARG A 1 102 ? -1.629 -2.785 17.775 1.00 66.75 102 ARG A CA 1
ATOM 808 C C . ARG A 1 102 ? -0.360 -3.158 18.519 1.00 66.75 102 ARG A C 1
ATOM 810 O O . ARG A 1 102 ? 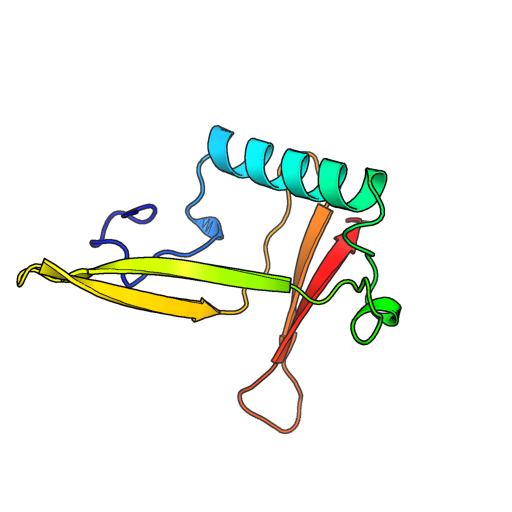0.397 -3.994 17.980 1.00 66.75 102 ARG A O 1
#

Sequence (102 aa):
ANLCGNGGGDDSIACLDSTPSHRLEYHIETYVQSGKLMYGYDKIASHPGSAAVVVREWQDSSGNWFRWFYCENWNGPKGVWALYFQEETSTTSGYCYIDQQR

Solvent-accessible surface area (backbone atoms only — not comparable to full-atom values): 5851 Å² total; per-residue (Å²): 116,37,62,65,68,75,58,12,82,76,46,51,82,82,41,51,53,73,68,63,35,47,50,50,42,51,49,51,51,51,32,42,77,68,64,65,30,40,59,32,83,92,23,41,90,42,90,60,20,7,54,49,75,48,75,42,50,28,54,53,98,87,68,50,78,48,74,48,78,46,71,59,70,44,74,26,80,87,54,52,43,26,36,44,51,46,78,38,97,88,54,101,48,62,53,26,30,32,28,70,55,130

pLDDT: mean 92.93, std 7.12, range [64.19, 98.31]

Organism: Noctiluca scintillans (NCBI:txid2966)

Mean predicted aligned error: 3.9 Å

Secondary structure (DSSP, 8-state):
--SSSSSSTT--GGG--HHHHHHHHHHHHHHHHTTS---SGGGTTSSS-SB--EEEEEE-TTS-EEEEEE---EE-TTSSEEEEEEE-TTSS-EEEEEEE--

Radius of gyration: 14.64 Å; Cα contacts (8 Å, |Δi|>4): 191; chains: 1; bounding box: 34×35×44 Å

Nearest PDB structures (foldseek):
  7r6s-assembly1_A  TM=4.639E-01  e=3.123E+00  Stenotrophomonas maltophilia K279a
  7s9z-assembly1_A  TM=2.817E-01  e=9.521E+00  Helicobacter hepaticus
  7ojf-assembly1_D  TM=2.403E-01  e=7.101E+00  Escherichia coli BW25113

Foldseek 3Di:
DCLVPPQFPPDDPVSDDQPVLQVVVVVVVVCCVVVNADADPVFCPPVNGFFDWDKTWGADPVGDIDIDIHADWDARPVQFKIWDWDDDPPDNDTTIGIHTRD